Protein AF-A0AAW1B8D8-F1 (afdb_monomer_lite)

Sequence (103 aa):
MRHGTCNLAAIQELLLKGNKEEQRDYVFYLAVANYRLKEYEKALKYIRGLLKTELSNTQALEMEKLIKKAMQKDGLVGMAIVGGMALGAASLAGLIGLAIAKS

Structure (mmCIF, N/CA/C/O backbone):
data_AF-A0AAW1B8D8-F1
#
_entry.id   AF-A0AAW1B8D8-F1
#
loop_
_atom_site.group_PDB
_atom_site.id
_atom_site.type_symbol
_atom_site.label_atom_id
_atom_site.label_alt_id
_atom_site.label_comp_id
_atom_site.label_asym_id
_atom_site.label_entity_id
_atom_site.label_seq_id
_atom_site.pdbx_PDB_ins_code
_atom_site.Cartn_x
_atom_site.Cartn_y
_atom_site.Cartn_z
_atom_site.occupancy
_atom_site.B_iso_or_equiv
_atom_site.auth_seq_id
_atom_site.auth_comp_id
_atom_site.auth_asym_id
_atom_site.auth_atom_id
_atom_site.pdbx_PDB_model_num
ATOM 1 N N . MET A 1 1 ? -10.704 -20.589 -6.739 1.00 44.97 1 MET A N 1
ATOM 2 C CA . MET A 1 1 ? -9.988 -19.310 -6.506 1.00 44.97 1 MET A CA 1
ATOM 3 C C . MET A 1 1 ? -8.591 -19.316 -7.158 1.00 44.97 1 MET A C 1
ATOM 5 O O . MET A 1 1 ? -7.601 -19.266 -6.448 1.00 44.97 1 MET A O 1
ATOM 9 N N . ARG A 1 2 ? -8.471 -19.411 -8.496 1.00 51.88 2 ARG A N 1
ATOM 10 C CA . ARG A 1 2 ? -7.159 -19.489 -9.197 1.00 51.88 2 ARG A CA 1
ATOM 11 C C . ARG A 1 2 ? -6.912 -18.410 -10.266 1.00 51.88 2 ARG A C 1
ATOM 13 O O . ARG A 1 2 ? -5.805 -18.304 -10.768 1.00 51.88 2 ARG A O 1
ATOM 20 N N . HIS A 1 3 ? -7.901 -17.575 -10.592 1.00 56.16 3 HIS A N 1
ATOM 21 C CA . HIS A 1 3 ? -7.758 -16.593 -11.677 1.00 56.16 3 HIS A CA 1
ATOM 22 C C . HIS A 1 3 ? -6.989 -15.317 -11.286 1.00 56.16 3 HIS A C 1
ATOM 24 O O . HIS A 1 3 ? -6.415 -14.666 -12.151 1.00 56.16 3 HIS A O 1
ATOM 30 N N . GLY A 1 4 ? -6.936 -14.962 -9.997 1.00 58.16 4 GLY A N 1
ATOM 31 C CA . GLY A 1 4 ? -6.307 -13.716 -9.543 1.00 58.16 4 GLY A CA 1
AT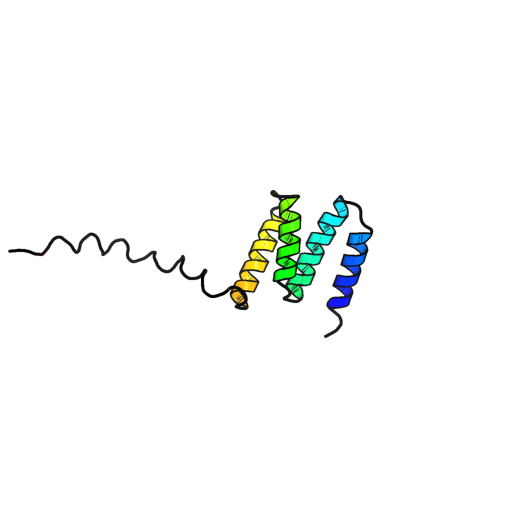OM 32 C C . GLY A 1 4 ? -4.773 -13.724 -9.545 1.00 58.16 4 GLY A C 1
ATOM 33 O O . GLY A 1 4 ? -4.150 -12.698 -9.802 1.00 58.16 4 GLY A O 1
ATOM 34 N N . THR A 1 5 ? -4.154 -14.880 -9.301 1.00 61.88 5 THR A N 1
ATOM 35 C CA . THR A 1 5 ? -2.692 -15.020 -9.188 1.00 61.88 5 THR A CA 1
ATOM 36 C C . THR A 1 5 ? -1.986 -15.046 -10.542 1.00 61.88 5 THR A C 1
ATOM 38 O O . THR A 1 5 ? -0.860 -14.571 -10.647 1.00 61.88 5 THR A O 1
ATOM 41 N N . CYS A 1 6 ? -2.658 -15.530 -11.593 1.00 61.59 6 CYS A N 1
ATOM 42 C CA . CYS A 1 6 ? -2.098 -15.581 -12.947 1.00 61.59 6 CYS A CA 1
ATOM 43 C C . CYS A 1 6 ? -1.780 -14.177 -13.491 1.00 61.59 6 CYS A C 1
ATOM 45 O O . CYS A 1 6 ? -0.757 -13.967 -14.135 1.00 61.59 6 CYS A O 1
ATOM 47 N N . ASN A 1 7 ? -2.630 -13.195 -13.171 1.00 68.88 7 ASN A N 1
ATOM 48 C CA . ASN A 1 7 ? -2.458 -11.822 -13.642 1.00 68.88 7 ASN A CA 1
ATOM 49 C C . ASN A 1 7 ? -1.302 -11.102 -12.920 1.00 68.88 7 ASN A C 1
ATOM 51 O O . ASN A 1 7 ? -0.594 -10.302 -13.518 1.00 68.88 7 ASN A O 1
ATOM 55 N N . LEU A 1 8 ? -1.055 -11.433 -11.645 1.00 77.38 8 LEU A N 1
ATOM 56 C CA . LEU A 1 8 ? 0.118 -10.936 -10.919 1.00 77.38 8 LEU A CA 1
ATOM 57 C C . LEU A 1 8 ? 1.426 -11.481 -11.493 1.00 77.38 8 LEU A C 1
ATOM 59 O O . LEU A 1 8 ? 2.375 -10.718 -11.651 1.00 77.38 8 LEU A O 1
ATOM 63 N N . ALA A 1 9 ? 1.470 -12.780 -11.805 1.00 77.25 9 ALA A N 1
ATOM 64 C CA . ALA A 1 9 ? 2.660 -13.420 -12.357 1.00 77.25 9 ALA A CA 1
ATOM 65 C C . ALA A 1 9 ? 3.067 -12.787 -13.696 1.00 77.25 9 ALA A C 1
ATOM 67 O O . ALA A 1 9 ? 4.230 -12.439 -13.873 1.00 77.25 9 ALA A O 1
ATOM 68 N N . ALA A 1 10 ? 2.095 -12.531 -14.578 1.00 78.00 10 ALA A N 1
ATOM 69 C CA . ALA A 1 10 ? 2.339 -11.865 -15.855 1.00 78.00 10 ALA A CA 1
ATOM 70 C C . ALA A 1 10 ? 2.936 -10.455 -15.681 1.00 78.00 10 ALA A C 1
ATOM 72 O O . ALA A 1 10 ? 3.928 -10.116 -16.323 1.00 78.00 10 ALA A O 1
ATOM 73 N N . ILE A 1 11 ? 2.388 -9.638 -14.772 1.00 79.38 11 ILE A N 1
ATOM 74 C CA . ILE A 1 11 ? 2.917 -8.285 -14.523 1.00 79.38 11 ILE A CA 1
ATOM 75 C C . ILE A 1 11 ? 4.317 -8.353 -13.889 1.00 79.38 11 ILE A C 1
ATOM 77 O O . ILE A 1 11 ? 5.174 -7.523 -14.184 1.00 79.38 11 ILE A O 1
ATOM 81 N N . GLN A 1 12 ? 4.585 -9.352 -13.045 1.00 80.25 12 GLN A N 1
ATOM 82 C CA . GLN A 1 12 ? 5.905 -9.555 -12.443 1.00 80.25 12 GLN A CA 1
ATOM 83 C C . GLN A 1 12 ? 6.965 -9.923 -13.492 1.00 80.25 12 GLN A C 1
ATOM 85 O O . GLN A 1 12 ? 8.089 -9.433 -13.419 1.00 80.25 12 GLN A O 1
ATOM 90 N N . GLU A 1 13 ? 6.613 -10.738 -14.488 1.00 79.06 13 GLU A N 1
ATOM 91 C CA . GLU A 1 13 ? 7.506 -11.040 -15.611 1.00 79.06 13 GLU A CA 1
ATOM 92 C C . GLU A 1 13 ? 7.790 -9.805 -16.472 1.00 79.06 13 GLU A C 1
ATOM 94 O O . GLU A 1 13 ? 8.931 -9.601 -16.891 1.00 79.06 13 GLU A O 1
ATOM 99 N N . LEU A 1 14 ? 6.782 -8.959 -16.707 1.00 78.25 14 LEU A N 1
ATOM 100 C CA . LEU A 1 14 ? 6.951 -7.699 -17.438 1.00 78.25 14 LEU A CA 1
ATOM 101 C C . LEU A 1 14 ? 7.823 -6.702 -16.669 1.00 78.25 14 LEU A C 1
ATOM 103 O O . LEU A 1 14 ? 8.668 -6.049 -17.271 1.00 78.25 14 LEU A O 1
ATOM 107 N N . LEU A 1 15 ? 7.702 -6.645 -15.339 1.00 79.25 15 LEU A N 1
ATOM 108 C CA . LEU A 1 15 ? 8.567 -5.829 -14.482 1.00 79.25 15 LEU A CA 1
ATOM 109 C C . LEU A 1 15 ? 10.053 -6.191 -14.655 1.00 79.25 15 LEU A C 1
ATOM 111 O O . LEU A 1 15 ? 10.902 -5.308 -14.695 1.00 79.25 15 LEU A O 1
ATOM 115 N N . LEU A 1 16 ? 10.371 -7.483 -14.764 1.00 76.56 16 LEU A N 1
ATOM 116 C CA . LEU A 1 16 ? 11.750 -7.961 -14.913 1.00 76.56 16 LEU A CA 1
ATOM 117 C C . LEU A 1 16 ? 12.332 -7.694 -16.309 1.00 76.56 16 LEU A C 1
ATOM 119 O O . LEU A 1 16 ? 13.552 -7.655 -16.457 1.00 76.56 16 LEU A O 1
ATOM 123 N N . LYS A 1 17 ? 11.474 -7.531 -17.322 1.00 78.38 17 LYS A N 1
ATOM 124 C CA . LYS A 1 17 ? 11.863 -7.341 -18.728 1.00 78.38 17 LYS A CA 1
ATOM 125 C C . LYS A 1 17 ? 11.770 -5.887 -19.206 1.00 78.38 17 LYS A C 1
ATOM 127 O O . LYS A 1 17 ? 12.412 -5.552 -20.194 1.00 78.38 17 LYS A O 1
ATOM 132 N N . GLY A 1 18 ? 10.964 -5.057 -18.547 1.00 71.88 18 GLY A N 1
ATOM 133 C CA . GLY A 1 18 ? 10.694 -3.677 -18.946 1.00 71.88 18 GLY A CA 1
ATOM 134 C C . GLY A 1 18 ? 11.823 -2.707 -18.605 1.00 71.88 18 GLY A C 1
ATOM 135 O O . GLY A 1 18 ? 12.621 -2.942 -17.692 1.00 71.88 18 GLY A O 1
ATOM 136 N N . ASN A 1 19 ? 11.858 -1.582 -19.314 1.00 77.06 19 ASN A N 1
ATOM 137 C CA . ASN A 1 19 ? 12.791 -0.486 -19.054 1.00 77.06 19 ASN A CA 1
ATOM 138 C C . ASN A 1 19 ? 12.451 0.252 -17.749 1.00 77.06 19 ASN A C 1
ATOM 140 O O . ASN A 1 19 ? 11.345 0.142 -17.230 1.00 77.06 19 ASN A O 1
ATOM 144 N N . LYS A 1 20 ? 13.385 1.058 -17.219 1.00 70.94 20 LYS A N 1
ATOM 145 C CA . LYS A 1 20 ? 13.200 1.780 -15.939 1.00 70.94 20 LYS A CA 1
ATOM 146 C C . LYS A 1 20 ? 11.913 2.607 -15.867 1.00 70.94 20 LYS A C 1
ATOM 148 O O . LYS A 1 20 ? 11.380 2.759 -14.777 1.00 70.94 20 LYS A O 1
ATOM 153 N N . GLU A 1 21 ? 11.444 3.149 -16.988 1.00 72.06 21 GLU A N 1
ATOM 154 C CA . GLU A 1 21 ? 10.201 3.926 -17.041 1.00 72.06 21 GLU A CA 1
ATOM 155 C C . GLU A 1 21 ? 8.962 3.031 -16.989 1.00 72.06 21 GLU A C 1
ATOM 157 O O . GLU A 1 21 ? 8.099 3.230 -16.143 1.00 72.06 21 GLU A O 1
ATOM 162 N N . GLU A 1 22 ? 8.931 1.978 -17.803 1.00 74.31 22 GLU A N 1
ATOM 163 C CA . GLU A 1 22 ? 7.839 0.997 -17.838 1.00 74.31 22 GLU A CA 1
ATOM 164 C C . GLU A 1 22 ? 7.731 0.227 -16.515 1.00 74.31 22 GLU A C 1
ATOM 166 O O . GLU A 1 22 ? 6.640 -0.098 -16.051 1.00 74.31 22 GLU A O 1
ATOM 171 N N . GLN A 1 23 ? 8.866 -0.016 -15.853 1.00 78.81 23 GLN A N 1
ATOM 172 C CA . GLN A 1 23 ? 8.907 -0.587 -14.510 1.00 78.81 23 GLN A CA 1
ATOM 173 C C . GLN A 1 23 ? 8.099 0.251 -13.515 1.00 78.81 23 GLN A C 1
ATOM 175 O O . GLN A 1 23 ? 7.449 -0.334 -12.650 1.00 78.81 23 GLN A O 1
ATOM 180 N N . ARG A 1 24 ? 8.077 1.588 -13.636 1.00 79.94 24 ARG A N 1
ATOM 181 C CA . ARG A 1 24 ? 7.272 2.455 -12.754 1.00 79.94 24 ARG A CA 1
ATOM 182 C C . ARG A 1 24 ? 5.781 2.170 -12.926 1.00 79.94 24 ARG A C 1
ATOM 184 O O . ARG A 1 24 ? 5.081 1.960 -11.932 1.00 79.94 24 ARG A O 1
ATOM 191 N N . ASP A 1 25 ? 5.328 2.062 -14.170 1.00 82.75 25 ASP A N 1
ATOM 192 C CA . ASP A 1 25 ? 3.930 1.768 -14.495 1.00 82.75 25 ASP A CA 1
ATOM 193 C C . ASP A 1 25 ? 3.539 0.356 -14.037 1.00 82.75 25 ASP A C 1
ATOM 195 O O . ASP A 1 25 ? 2.492 0.157 -13.412 1.00 82.75 25 ASP A O 1
ATOM 199 N N . TYR A 1 26 ? 4.411 -0.634 -14.241 1.00 86.44 26 TYR A N 1
ATOM 200 C CA . TYR A 1 26 ? 4.181 -2.003 -13.771 1.00 86.44 26 TYR A CA 1
ATOM 201 C C . TYR A 1 26 ? 4.121 -2.106 -12.240 1.00 86.44 26 TYR A C 1
ATOM 203 O O . TYR A 1 26 ? 3.305 -2.870 -11.718 1.00 86.44 26 TYR A O 1
ATOM 211 N N . VAL A 1 27 ? 4.913 -1.321 -11.497 1.00 86.81 27 VAL A N 1
ATOM 212 C CA . VAL A 1 27 ? 4.810 -1.239 -10.025 1.00 86.81 27 VAL A CA 1
ATOM 213 C C . VAL A 1 27 ? 3.439 -0.710 -9.604 1.00 86.81 27 VAL A C 1
ATOM 215 O O . VAL A 1 27 ? 2.840 -1.246 -8.665 1.00 86.81 27 VAL A O 1
ATOM 218 N N . PHE A 1 28 ? 2.912 0.298 -10.303 1.00 88.56 28 PHE A N 1
ATOM 219 C CA . PHE A 1 28 ? 1.569 0.810 -10.037 1.00 88.56 28 PHE A CA 1
ATOM 220 C C . PHE A 1 28 ? 0.500 -0.270 -10.274 1.00 88.56 28 PHE A C 1
ATOM 222 O O . PHE A 1 28 ? -0.334 -0.522 -9.399 1.00 88.56 28 PHE A O 1
ATOM 229 N N . TYR A 1 29 ? 0.561 -0.992 -11.397 1.00 88.88 29 TYR A N 1
ATOM 230 C CA . TYR A 1 29 ? -0.382 -2.081 -11.685 1.00 88.88 29 TYR A CA 1
ATOM 231 C C . TYR A 1 29 ? -0.269 -3.255 -10.706 1.00 88.88 29 TYR A C 1
ATOM 233 O O . TYR A 1 29 ? -1.294 -3.812 -10.303 1.00 88.88 29 TYR A O 1
ATOM 241 N N . LEU A 1 30 ? 0.941 -3.599 -10.253 1.00 89.25 30 LEU A N 1
ATOM 242 C CA . LEU A 1 30 ? 1.145 -4.595 -9.195 1.00 89.25 30 LEU A CA 1
ATOM 243 C C . LEU A 1 30 ? 0.451 -4.178 -7.901 1.00 89.25 30 LEU A C 1
ATOM 245 O O . LEU A 1 30 ? -0.190 -5.014 -7.260 1.00 89.25 30 LEU A O 1
ATOM 249 N N . ALA A 1 31 ? 0.527 -2.905 -7.518 1.00 89.56 31 ALA A N 1
ATOM 250 C CA . ALA A 1 31 ? -0.176 -2.422 -6.339 1.00 89.56 31 ALA A CA 1
ATOM 251 C C . ALA A 1 31 ? -1.698 -2.540 -6.476 1.00 89.56 31 ALA A C 1
ATOM 253 O O . ALA A 1 31 ? -2.359 -3.021 -5.554 1.00 89.56 31 ALA A O 1
ATOM 254 N N . VAL A 1 32 ? -2.255 -2.159 -7.629 1.00 90.50 32 VAL A N 1
ATOM 255 C CA . VAL A 1 32 ? -3.695 -2.282 -7.915 1.00 90.50 32 VAL A CA 1
ATOM 256 C C . VAL A 1 32 ? -4.142 -3.743 -7.884 1.00 90.50 32 VAL A C 1
ATOM 258 O O . VAL A 1 32 ? -5.159 -4.069 -7.268 1.00 90.50 32 VAL A O 1
ATOM 261 N N . ALA A 1 33 ? -3.377 -4.644 -8.497 1.00 90.06 33 ALA A N 1
ATOM 262 C CA . ALA A 1 33 ? -3.686 -6.067 -8.507 1.00 90.06 33 ALA A CA 1
ATOM 263 C C . ALA A 1 33 ? -3.648 -6.673 -7.091 1.00 90.06 33 ALA A C 1
ATOM 265 O O . ALA A 1 33 ? -4.588 -7.366 -6.703 1.00 90.06 33 ALA A O 1
ATOM 266 N N . ASN A 1 34 ? -2.629 -6.351 -6.285 1.00 89.25 34 ASN A N 1
ATOM 267 C CA . ASN A 1 34 ? -2.543 -6.800 -4.889 1.00 89.25 34 ASN A CA 1
ATOM 268 C C . ASN A 1 34 ? -3.668 -6.210 -4.020 1.00 89.25 34 ASN A C 1
ATOM 270 O O . ASN A 1 34 ? -4.254 -6.928 -3.213 1.00 89.25 34 ASN A O 1
ATOM 274 N N . TYR A 1 35 ? -4.041 -4.944 -4.231 1.00 90.06 35 TYR A N 1
ATOM 275 C CA . TYR A 1 35 ? -5.178 -4.318 -3.549 1.00 90.06 35 TYR A CA 1
ATOM 276 C C . TYR A 1 35 ? -6.489 -5.071 -3.813 1.00 90.06 35 TYR A C 1
ATOM 278 O O . TYR A 1 35 ? -7.226 -5.380 -2.879 1.00 90.06 35 TYR A O 1
ATOM 286 N N . ARG A 1 36 ? -6.758 -5.448 -5.072 1.00 88.38 36 ARG A N 1
ATOM 287 C CA . ARG A 1 36 ? -7.956 -6.227 -5.442 1.00 88.38 36 ARG A CA 1
ATOM 288 C C . ARG A 1 36 ? -7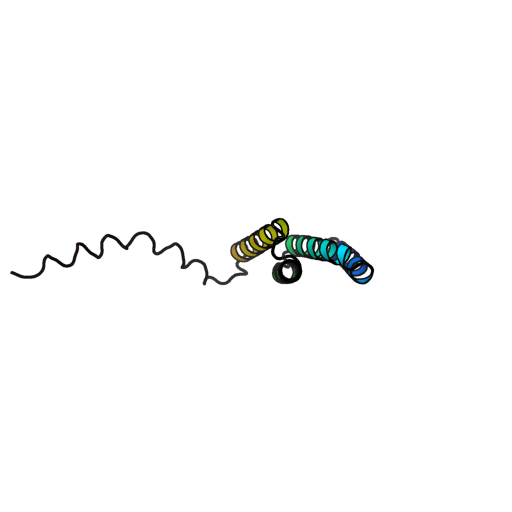.973 -7.635 -4.846 1.00 88.38 36 ARG A C 1
ATOM 290 O O . ARG A 1 36 ? -9.049 -8.189 -4.641 1.00 88.38 36 ARG A O 1
ATOM 297 N N . LEU A 1 37 ? -6.801 -8.201 -4.570 1.00 89.38 37 LEU A N 1
ATOM 298 C CA . LEU A 1 37 ? -6.647 -9.494 -3.899 1.00 89.38 37 LEU A CA 1
ATOM 299 C C . LEU A 1 37 ? -6.695 -9.389 -2.369 1.00 89.38 37 LEU A C 1
ATOM 301 O O . LEU A 1 37 ? -6.563 -10.410 -1.704 1.00 89.38 37 LEU A O 1
ATOM 305 N N . LYS A 1 38 ? -6.916 -8.185 -1.820 1.00 87.75 38 LYS A N 1
ATOM 306 C CA . LYS A 1 38 ? -6.873 -7.875 -0.381 1.00 87.75 38 LYS A CA 1
ATOM 307 C C . LYS A 1 38 ? -5.496 -8.076 0.265 1.00 87.75 38 LYS A C 1
ATOM 309 O O . LYS A 1 38 ? -5.365 -8.070 1.484 1.00 87.75 38 LYS A O 1
ATOM 314 N N . GLU A 1 39 ? -4.445 -8.169 -0.545 1.00 89.19 39 GLU A N 1
ATOM 315 C CA . GLU A 1 39 ? -3.045 -8.230 -0.115 1.00 89.19 39 GLU A CA 1
ATOM 316 C C . GLU A 1 39 ? -2.520 -6.806 0.137 1.00 89.19 39 GLU A C 1
ATOM 318 O O . GLU A 1 39 ? -1.613 -6.305 -0.538 1.00 89.19 39 GLU A O 1
ATOM 323 N N . TYR A 1 40 ? -3.146 -6.103 1.081 1.00 89.50 40 TYR A N 1
ATOM 324 C CA . TYR A 1 40 ? -2.948 -4.665 1.255 1.00 89.50 40 TYR A CA 1
ATOM 325 C C . TYR A 1 40 ? -1.522 -4.280 1.666 1.00 89.50 40 TYR A C 1
ATOM 327 O O . TYR A 1 40 ? -1.022 -3.248 1.225 1.00 89.50 40 TYR A O 1
ATOM 335 N N . GLU A 1 41 ? -0.832 -5.113 2.450 1.00 88.38 41 GLU A N 1
ATOM 336 C CA . GLU A 1 41 ? 0.564 -4.868 2.836 1.00 88.38 41 GLU A CA 1
ATOM 337 C C . GLU A 1 41 ? 1.501 -4.858 1.623 1.00 88.38 41 GLU A C 1
ATOM 339 O O . GLU A 1 41 ? 2.341 -3.964 1.478 1.00 88.38 41 GLU A O 1
ATOM 344 N N . LYS A 1 42 ? 1.324 -5.822 0.708 1.00 90.06 42 LYS A N 1
ATOM 345 C CA . LYS A 1 42 ? 2.089 -5.885 -0.544 1.00 90.06 42 LYS A CA 1
ATOM 346 C C . LYS A 1 42 ? 1.757 -4.694 -1.433 1.00 90.06 42 LYS A C 1
ATOM 348 O O . LYS A 1 42 ? 2.672 -4.043 -1.933 1.00 90.06 42 LYS A O 1
ATOM 353 N N . ALA A 1 43 ? 0.473 -4.358 -1.574 1.00 90.19 43 ALA A N 1
ATOM 354 C CA . ALA A 1 43 ? 0.041 -3.186 -2.335 1.00 90.19 43 ALA A CA 1
ATOM 355 C C . ALA A 1 43 ? 0.677 -1.888 -1.802 1.00 90.19 43 ALA A C 1
ATOM 357 O O . ALA A 1 43 ? 1.204 -1.086 -2.576 1.00 90.19 43 ALA A O 1
ATOM 358 N N . LEU A 1 44 ? 0.703 -1.715 -0.476 1.00 90.94 44 LEU A N 1
ATOM 359 C CA . LEU A 1 44 ? 1.303 -0.556 0.182 1.00 90.94 44 LEU A CA 1
ATOM 360 C C . LEU A 1 44 ? 2.819 -0.492 -0.040 1.00 90.94 44 LEU A C 1
ATOM 362 O O . LEU A 1 44 ? 3.361 0.591 -0.266 1.00 90.94 44 LEU A O 1
ATOM 366 N N . LYS A 1 45 ? 3.509 -1.638 -0.005 1.00 91.12 45 LYS A N 1
ATOM 367 C CA . LYS A 1 45 ? 4.950 -1.723 -0.280 1.00 91.12 45 LYS A CA 1
ATOM 368 C C . LYS A 1 45 ? 5.283 -1.251 -1.697 1.00 91.12 45 LYS A C 1
ATOM 370 O O . LYS A 1 45 ? 6.218 -0.468 -1.855 1.00 91.12 45 LYS A O 1
ATOM 375 N N . TYR A 1 46 ? 4.512 -1.679 -2.697 1.00 90.25 46 TYR A N 1
ATOM 376 C CA . TYR A 1 46 ? 4.709 -1.264 -4.090 1.00 90.25 46 TYR A CA 1
ATOM 377 C C . TYR A 1 46 ? 4.468 0.240 -4.282 1.00 90.25 46 TYR A C 1
ATOM 379 O O . TYR A 1 46 ? 5.349 0.929 -4.795 1.00 90.25 46 TYR A O 1
ATOM 387 N N . ILE A 1 47 ? 3.350 0.783 -3.783 1.00 90.69 47 ILE A N 1
ATOM 388 C CA . ILE A 1 47 ? 3.055 2.226 -3.892 1.00 90.69 47 ILE A CA 1
ATOM 389 C C . ILE A 1 47 ? 4.078 3.088 -3.158 1.00 90.69 47 ILE A C 1
ATOM 391 O O . ILE A 1 47 ? 4.510 4.106 -3.688 1.00 90.69 47 ILE A O 1
ATOM 395 N N . ARG A 1 48 ? 4.525 2.690 -1.963 1.00 89.12 48 ARG A N 1
ATOM 396 C CA . ARG A 1 48 ? 5.578 3.432 -1.251 1.00 89.12 48 ARG A CA 1
ATOM 397 C C . ARG A 1 48 ? 6.915 3.392 -1.979 1.00 89.12 48 ARG A C 1
ATOM 399 O O . ARG A 1 48 ? 7.660 4.362 -1.903 1.00 89.12 48 ARG A O 1
ATOM 406 N N . GLY A 1 49 ? 7.229 2.290 -2.659 1.00 87.56 49 GLY A N 1
ATOM 407 C CA . GLY A 1 49 ? 8.390 2.211 -3.543 1.00 87.56 49 GLY A CA 1
ATOM 408 C C . GLY A 1 49 ? 8.299 3.232 -4.677 1.00 87.56 49 GLY A C 1
ATOM 409 O O . GLY A 1 49 ? 9.242 3.988 -4.883 1.00 87.56 49 GLY A O 1
ATOM 410 N N . LEU A 1 50 ? 7.135 3.314 -5.326 1.00 86.06 50 LEU A N 1
ATOM 411 C CA . LEU A 1 50 ? 6.871 4.262 -6.409 1.00 86.06 50 LEU A CA 1
ATOM 412 C C . LEU A 1 50 ? 6.913 5.726 -5.938 1.00 86.06 50 LEU A C 1
ATOM 414 O O . LEU A 1 50 ? 7.521 6.573 -6.585 1.00 86.06 50 LEU A O 1
ATOM 418 N N . LEU A 1 51 ? 6.337 6.029 -4.774 1.00 86.12 51 LEU A N 1
ATOM 419 C CA . LEU A 1 51 ? 6.349 7.380 -4.202 1.00 86.12 51 LEU A CA 1
ATOM 420 C C . LEU A 1 51 ? 7.750 7.851 -3.795 1.00 86.12 51 LEU A C 1
ATOM 422 O O . LEU A 1 51 ? 7.983 9.051 -3.740 1.00 86.12 51 LEU A O 1
ATOM 426 N N . LYS A 1 52 ? 8.698 6.943 -3.526 1.00 84.06 52 LYS A N 1
ATOM 427 C CA . LYS A 1 52 ? 10.101 7.324 -3.281 1.00 84.06 52 LYS A CA 1
ATOM 428 C C . LYS A 1 52 ? 10.797 7.819 -4.544 1.00 84.06 52 LYS A C 1
ATOM 430 O O . LYS A 1 52 ? 11.695 8.647 -4.441 1.00 84.06 52 LYS A O 1
ATOM 435 N N . THR A 1 53 ? 10.414 7.299 -5.708 1.00 80.06 53 THR A N 1
ATOM 436 C CA . THR A 1 53 ? 10.949 7.741 -7.001 1.00 80.06 53 THR A CA 1
ATOM 437 C C . THR A 1 53 ? 10.182 8.938 -7.553 1.00 80.06 53 THR A C 1
ATOM 439 O O . THR A 1 53 ? 10.790 9.833 -8.126 1.00 80.06 53 THR A O 1
ATOM 442 N N . GLU A 1 54 ? 8.865 8.989 -7.338 1.00 80.69 54 GLU A N 1
ATOM 443 C CA . GLU A 1 54 ? 7.974 10.034 -7.847 1.00 80.69 54 GLU A CA 1
ATOM 444 C C . GLU A 1 54 ? 7.088 10.601 -6.729 1.00 80.69 54 GLU A C 1
ATOM 446 O O . GLU A 1 54 ? 5.897 10.306 -6.617 1.00 80.69 54 GLU A O 1
ATOM 451 N N . LEU A 1 55 ? 7.676 11.460 -5.894 1.00 69.12 55 LEU A N 1
ATOM 452 C CA . LEU A 1 55 ? 7.003 12.066 -4.735 1.00 69.12 55 LEU A CA 1
ATOM 453 C C . LEU A 1 55 ? 5.787 12.935 -5.113 1.00 69.12 55 LEU A C 1
ATOM 455 O O . LEU A 1 55 ? 4.893 13.127 -4.292 1.00 69.12 55 LEU A O 1
ATOM 459 N N . SER A 1 56 ? 5.744 13.450 -6.347 1.00 75.69 56 SER A N 1
ATOM 460 C CA . SER A 1 56 ? 4.685 14.343 -6.842 1.00 75.69 56 SER A CA 1
ATOM 461 C C . SER A 1 56 ? 3.550 13.617 -7.576 1.00 75.69 56 SER A C 1
ATOM 463 O O . SER A 1 56 ? 2.675 14.268 -8.150 1.00 75.69 56 SER A O 1
ATOM 465 N N . ASN A 1 57 ? 3.548 12.283 -7.588 1.00 78.06 57 ASN A N 1
ATOM 466 C CA . ASN A 1 57 ? 2.536 11.510 -8.297 1.00 78.06 57 ASN A CA 1
ATOM 467 C C . ASN A 1 57 ? 1.235 11.447 -7.474 1.00 78.06 57 ASN A C 1
ATOM 469 O O . ASN A 1 57 ? 1.084 10.637 -6.553 1.00 78.06 57 ASN A O 1
ATOM 473 N N . THR A 1 58 ? 0.282 12.326 -7.798 1.00 83.50 58 THR A N 1
ATOM 474 C CA . THR A 1 58 ? -1.010 12.430 -7.099 1.00 83.50 58 THR A CA 1
ATOM 475 C C . THR A 1 58 ? -1.798 11.118 -7.143 1.00 83.50 58 THR A C 1
ATOM 477 O O . THR A 1 58 ? -2.386 10.733 -6.134 1.00 83.50 58 THR A O 1
ATOM 480 N N . GLN A 1 59 ? -1.735 10.378 -8.253 1.00 83.88 59 GLN A N 1
ATOM 481 C CA . GLN A 1 59 ? -2.419 9.092 -8.414 1.00 83.88 59 GLN A CA 1
ATOM 482 C C . GLN A 1 59 ? -1.866 8.028 -7.453 1.00 83.88 59 GLN A C 1
ATOM 484 O O . GLN A 1 59 ? -2.626 7.288 -6.823 1.00 83.88 59 GLN A O 1
ATOM 489 N N . ALA A 1 60 ? -0.544 7.972 -7.278 1.00 86.44 60 ALA A N 1
ATOM 490 C CA . ALA A 1 60 ? 0.085 7.068 -6.315 1.00 86.44 60 ALA A CA 1
ATOM 491 C C . ALA A 1 60 ? -0.250 7.449 -4.859 1.00 86.44 60 ALA A C 1
ATOM 493 O O . ALA A 1 60 ? -0.486 6.568 -4.029 1.00 86.44 60 ALA A O 1
ATOM 494 N N . LEU A 1 61 ? -0.339 8.748 -4.548 1.00 89.44 61 LEU A N 1
ATOM 495 C CA . LEU A 1 61 ? -0.755 9.237 -3.226 1.00 89.44 61 LEU A CA 1
ATOM 496 C C . LEU A 1 61 ? -2.213 8.881 -2.907 1.00 89.44 61 LEU A C 1
ATOM 498 O O . LEU A 1 61 ? -2.520 8.461 -1.788 1.00 89.44 61 LEU A O 1
ATOM 502 N N . GLU A 1 62 ? -3.120 9.029 -3.872 1.00 90.50 62 GLU A N 1
ATOM 503 C CA . GLU A 1 62 ? -4.517 8.614 -3.716 1.00 90.50 62 GLU A CA 1
ATOM 504 C C . GLU A 1 62 ? -4.632 7.104 -3.516 1.00 90.50 62 GLU A C 1
ATOM 506 O O . GLU A 1 62 ? -5.322 6.658 -2.596 1.00 90.50 62 GLU A O 1
ATOM 511 N N . MET A 1 63 ? -3.887 6.316 -4.294 1.00 89.62 63 MET A N 1
ATOM 512 C CA . MET A 1 63 ? -3.835 4.865 -4.135 1.00 89.62 63 MET A CA 1
ATOM 513 C C . MET A 1 63 ? -3.337 4.463 -2.737 1.00 89.62 63 MET A C 1
ATOM 515 O O . MET A 1 63 ? -3.924 3.583 -2.105 1.00 89.62 63 MET A O 1
ATOM 519 N N . GLU A 1 64 ? -2.312 5.135 -2.197 1.00 91.25 64 GLU A N 1
ATOM 520 C CA . GLU A 1 64 ? -1.826 4.883 -0.831 1.00 91.25 64 GLU A CA 1
ATOM 521 C C . GLU A 1 64 ? -2.927 5.123 0.218 1.00 91.25 64 GLU A C 1
ATOM 523 O O . GLU A 1 64 ? -3.110 4.315 1.136 1.00 91.25 64 GLU A O 1
ATOM 528 N N . LYS A 1 65 ? -3.694 6.213 0.075 1.00 91.00 65 LYS A N 1
ATOM 529 C CA . LYS A 1 65 ? -4.827 6.534 0.960 1.00 91.00 65 LYS A CA 1
ATOM 530 C C . LYS A 1 65 ? -5.936 5.489 0.853 1.00 91.00 65 LYS A C 1
ATOM 532 O O . LYS A 1 65 ? -6.466 5.070 1.883 1.00 91.00 65 LYS A O 1
ATOM 537 N N . LEU A 1 66 ? -6.270 5.045 -0.360 1.00 91.38 66 LEU A N 1
ATOM 538 C CA . LEU A 1 66 ? -7.280 4.009 -0.594 1.00 91.38 66 LEU A CA 1
ATOM 539 C C . LEU A 1 66 ? -6.884 2.675 0.046 1.00 91.38 66 LEU A C 1
ATOM 541 O O . LEU A 1 66 ? -7.712 2.058 0.719 1.00 91.38 66 LEU A O 1
ATOM 545 N N . ILE A 1 67 ? -5.621 2.263 -0.097 1.00 90.31 67 ILE A N 1
ATOM 546 C CA . ILE A 1 67 ? -5.089 1.049 0.537 1.00 90.31 67 ILE A CA 1
ATOM 547 C C . ILE A 1 67 ? -5.187 1.168 2.061 1.00 90.31 67 ILE A C 1
ATOM 549 O O . ILE A 1 67 ? -5.764 0.292 2.700 1.00 90.31 67 ILE A O 1
ATOM 553 N N . LYS A 1 68 ? -4.710 2.271 2.654 1.00 89.75 68 LYS A N 1
ATOM 554 C CA . LYS A 1 68 ? -4.787 2.498 4.110 1.00 89.75 68 LYS A CA 1
ATOM 555 C C . LYS A 1 68 ? -6.227 2.479 4.626 1.00 89.75 68 LYS A C 1
ATOM 557 O O . LYS A 1 68 ? -6.495 1.866 5.656 1.00 89.75 68 LYS A O 1
ATOM 562 N N . LYS A 1 69 ? -7.160 3.106 3.904 1.00 89.44 69 LYS A N 1
ATOM 563 C CA . LYS A 1 69 ? -8.586 3.119 4.259 1.00 89.44 69 LYS A CA 1
ATOM 564 C C . LYS A 1 69 ? -9.197 1.718 4.198 1.00 89.44 69 LYS A C 1
ATOM 566 O O . LYS A 1 69 ? -9.977 1.363 5.076 1.00 89.44 69 LYS A O 1
ATOM 571 N N . ALA A 1 70 ? -8.830 0.914 3.200 1.00 88.25 70 ALA A N 1
ATOM 572 C CA . ALA A 1 70 ? -9.266 -0.477 3.108 1.00 88.25 70 ALA A CA 1
ATOM 573 C C . ALA A 1 70 ? -8.679 -1.338 4.236 1.00 88.25 70 ALA A C 1
ATOM 575 O O . ALA A 1 70 ? -9.420 -2.086 4.860 1.00 88.25 70 ALA A O 1
ATOM 576 N N . MET A 1 71 ? -7.397 -1.166 4.576 1.00 87.94 71 MET A N 1
ATOM 577 C CA . MET A 1 71 ? -6.780 -1.856 5.716 1.00 87.94 71 MET A CA 1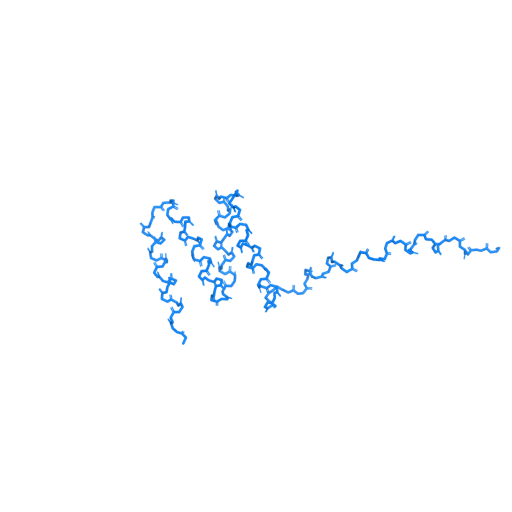
ATOM 578 C C . MET A 1 71 ? -7.457 -1.502 7.044 1.00 87.94 71 MET A C 1
ATOM 580 O O . MET A 1 71 ? -7.665 -2.380 7.874 1.00 87.94 71 MET A O 1
ATOM 584 N N . GLN A 1 72 ? 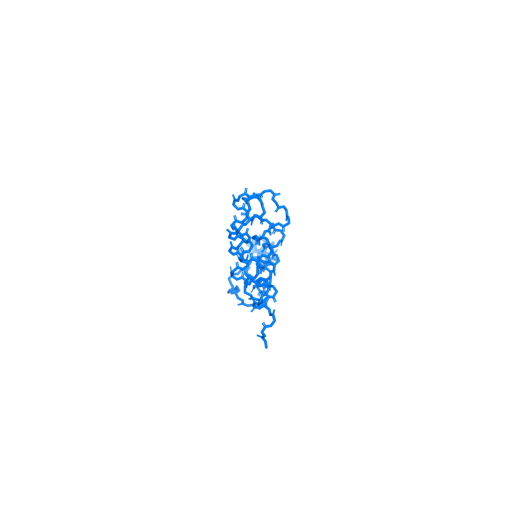-7.809 -0.230 7.258 1.00 83.75 72 GLN A N 1
ATOM 585 C CA . GLN A 1 72 ? -8.559 0.200 8.444 1.00 83.75 72 GLN A CA 1
ATOM 586 C C . GLN A 1 72 ? -9.958 -0.418 8.480 1.00 83.75 72 GLN A C 1
ATOM 588 O O . GLN A 1 72 ? -10.383 -0.912 9.519 1.00 83.75 72 GLN A O 1
ATOM 593 N N . LYS A 1 73 ? -10.662 -0.419 7.342 1.00 84.00 73 LYS A N 1
ATOM 594 C CA . LYS A 1 73 ? -12.012 -0.984 7.223 1.00 84.00 73 LYS A CA 1
ATOM 595 C C . LYS A 1 73 ? -12.035 -2.492 7.471 1.00 84.00 73 LYS A C 1
ATOM 597 O O . LYS A 1 73 ? -12.935 -2.975 8.148 1.00 84.00 73 LYS A O 1
ATOM 602 N N . ASP A 1 74 ? -11.050 -3.210 6.946 1.00 81.75 74 ASP A N 1
ATOM 603 C CA . ASP A 1 74 ? -10.940 -4.662 7.093 1.00 81.75 74 ASP A CA 1
ATOM 604 C C . ASP A 1 74 ? -10.308 -5.061 8.446 1.00 81.75 74 ASP A C 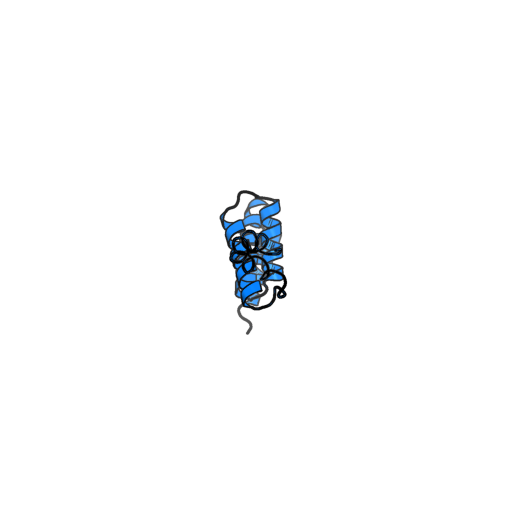1
ATOM 606 O O . ASP A 1 74 ? -10.114 -6.244 8.711 1.00 81.75 74 ASP A O 1
ATOM 610 N N . GLY A 1 75 ? -10.002 -4.090 9.321 1.00 73.56 75 GLY A N 1
ATOM 611 C CA . GLY A 1 75 ? -9.460 -4.328 10.663 1.00 73.56 75 GLY A CA 1
ATOM 612 C C . GLY A 1 75 ? -7.982 -4.730 10.695 1.00 73.56 75 GLY A C 1
ATOM 613 O O . GLY A 1 75 ? -7.477 -5.104 11.749 1.00 73.56 75 GLY A O 1
ATOM 614 N N . LEU A 1 76 ? -7.269 -4.632 9.566 1.00 71.50 76 LEU A N 1
ATOM 615 C CA . LEU A 1 76 ? -5.828 -4.899 9.485 1.00 71.50 76 LEU A CA 1
ATOM 616 C C . LEU A 1 76 ? -4.990 -3.796 10.150 1.00 71.50 76 LEU A C 1
ATOM 618 O O . LEU A 1 76 ? -3.843 -4.033 10.519 1.00 71.50 76 LEU A O 1
ATOM 622 N N . VAL A 1 77 ? -5.535 -2.585 10.304 1.00 65.25 77 VAL A N 1
ATOM 623 C CA . VAL A 1 77 ? -4.899 -1.527 11.102 1.00 65.25 77 VAL A CA 1
ATOM 624 C C . VAL A 1 77 ? -5.482 -1.580 12.505 1.00 65.25 77 VAL A C 1
ATOM 626 O O . VAL A 1 77 ? -6.647 -1.240 12.705 1.00 65.25 77 VAL A O 1
ATOM 629 N N . GLY A 1 78 ? -4.664 -2.002 13.471 1.00 59.31 78 GLY A N 1
ATOM 630 C CA . GLY A 1 78 ? -5.036 -2.037 14.883 1.00 59.31 78 GLY A CA 1
ATOM 631 C C . GLY A 1 78 ? -5.628 -0.706 15.362 1.00 59.31 78 GLY A C 1
ATOM 632 O O . GLY A 1 78 ? -5.285 0.366 14.860 1.00 59.31 78 GLY A O 1
ATOM 633 N N . MET A 1 79 ? -6.516 -0.801 16.350 1.00 55.69 79 MET A N 1
ATOM 634 C CA . MET A 1 79 ? -7.400 0.231 16.916 1.00 55.69 79 MET A CA 1
ATOM 635 C C . MET A 1 79 ? -6.694 1.453 17.557 1.00 55.69 79 MET A C 1
ATOM 637 O O . MET A 1 79 ? -7.243 2.098 18.440 1.00 55.69 79 MET A O 1
ATOM 641 N N . ALA A 1 80 ? -5.478 1.797 17.134 1.00 56.72 80 ALA A N 1
ATOM 642 C CA . ALA A 1 80 ? -4.686 2.905 17.659 1.00 56.72 80 ALA A CA 1
ATOM 643 C C . ALA A 1 80 ? -4.956 4.251 16.952 1.00 56.72 80 ALA A C 1
ATOM 645 O O . ALA A 1 80 ? -4.674 5.301 17.517 1.00 56.72 80 ALA A O 1
ATOM 646 N N . ILE A 1 81 ? -5.520 4.256 15.734 1.00 57.09 81 ILE A N 1
ATOM 647 C CA . ILE A 1 81 ? -5.686 5.492 14.931 1.00 57.09 81 ILE A CA 1
ATOM 648 C C . ILE A 1 81 ? -7.069 6.157 15.123 1.00 57.09 81 ILE A C 1
ATOM 650 O O . ILE A 1 81 ? -7.269 7.305 14.734 1.00 57.09 81 ILE A O 1
ATOM 654 N N . VAL A 1 82 ? -8.019 5.501 15.801 1.00 54.53 82 VAL A N 1
ATOM 655 C CA . VAL A 1 82 ? -9.369 6.059 16.054 1.00 54.53 82 VAL A CA 1
ATOM 656 C C . VAL A 1 82 ? -9.407 6.982 17.292 1.00 54.53 82 VAL A C 1
ATOM 658 O O . VAL A 1 82 ? -10.449 7.520 17.643 1.00 54.53 82 VAL A O 1
ATOM 661 N N . GLY A 1 83 ? -8.270 7.246 17.944 1.00 53.56 83 GLY A N 1
ATOM 662 C CA . GLY A 1 83 ? -8.200 8.182 19.078 1.00 53.56 83 GLY A CA 1
ATOM 663 C C . GLY A 1 83 ? -8.206 9.671 18.697 1.00 53.56 83 GLY A C 1
ATOM 664 O O . GLY A 1 83 ? -8.423 10.519 19.556 1.00 53.56 83 GLY A O 1
ATOM 665 N N . GLY A 1 84 ? -7.974 10.016 17.425 1.00 57.81 84 GLY A N 1
ATOM 666 C CA . GLY A 1 84 ? -7.678 11.398 17.018 1.00 57.81 84 GLY A CA 1
ATOM 667 C C . GLY A 1 84 ? -8.876 12.332 16.816 1.00 57.81 84 GLY A C 1
ATOM 668 O O . GLY A 1 84 ? -8.673 13.534 16.692 1.00 57.81 84 GLY A O 1
ATOM 669 N N . MET A 1 85 ? -10.112 11.818 16.772 1.00 56.84 85 MET A N 1
ATOM 670 C CA . MET A 1 85 ? -11.300 12.636 16.460 1.00 56.84 85 MET A CA 1
ATOM 671 C C . MET A 1 85 ? -12.345 12.684 17.587 1.00 56.84 85 MET A C 1
ATOM 673 O O . MET A 1 85 ? -13.331 13.404 17.471 1.00 56.84 85 MET A O 1
ATOM 677 N N . ALA A 1 86 ? -12.124 11.980 18.704 1.00 52.94 86 ALA A N 1
ATOM 678 C CA . ALA A 1 86 ? -13.053 11.975 19.841 1.00 52.94 86 ALA A CA 1
ATOM 679 C C . ALA A 1 86 ? -12.816 13.113 20.862 1.00 52.94 86 ALA A C 1
ATOM 681 O O . ALA A 1 86 ? -13.660 13.346 21.721 1.00 52.94 86 ALA A O 1
ATOM 682 N N . LEU A 1 87 ? -11.705 13.854 20.773 1.00 58.12 87 LEU A N 1
ATOM 683 C CA . LEU A 1 87 ? -11.319 14.884 21.755 1.00 58.12 87 LEU A CA 1
ATOM 684 C C . LEU A 1 87 ? -11.554 16.324 2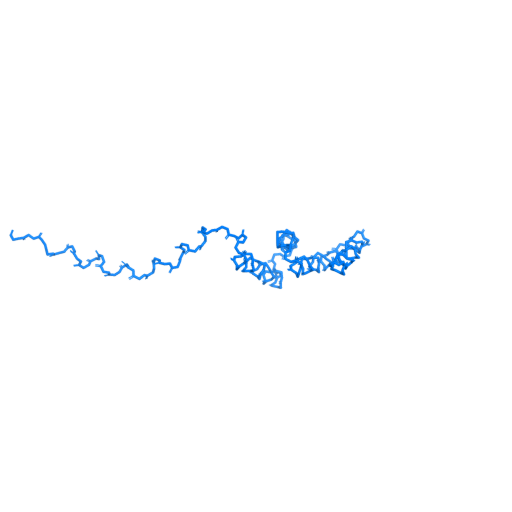1.260 1.00 58.12 87 LEU A C 1
ATOM 686 O O . LEU A 1 87 ? -10.759 17.216 21.530 1.00 58.12 87 LEU A O 1
ATOM 690 N N . GLY A 1 88 ? -12.629 16.563 20.505 1.00 54.81 88 GLY A N 1
ATOM 691 C CA . GLY A 1 88 ? -12.934 17.889 19.944 1.00 54.81 88 GLY A CA 1
ATOM 692 C C . GLY A 1 88 ? -14.055 18.675 20.632 1.00 54.81 88 GLY A C 1
ATOM 693 O O . GLY A 1 88 ? -14.245 19.839 20.301 1.00 54.81 88 GLY A O 1
ATOM 694 N N . ALA A 1 89 ? -14.809 18.074 21.561 1.00 51.88 89 ALA A N 1
ATOM 695 C CA . ALA A 1 89 ? -16.037 18.682 22.101 1.00 51.88 89 ALA A CA 1
ATOM 696 C C . ALA A 1 89 ? -15.989 19.049 23.599 1.00 51.88 89 ALA A C 1
ATOM 698 O O . ALA A 1 89 ? -16.995 19.492 24.145 1.00 51.88 89 ALA A O 1
ATOM 699 N N . ALA A 1 90 ? -14.846 18.891 24.278 1.00 54.12 90 ALA A N 1
ATOM 700 C CA . ALA A 1 90 ? -14.733 19.122 25.727 1.00 54.12 90 ALA A CA 1
ATOM 701 C C . ALA A 1 90 ? -13.774 20.262 26.130 1.00 54.12 90 ALA A C 1
ATOM 703 O O . ALA A 1 90 ? -13.456 20.403 27.307 1.00 54.12 90 ALA A O 1
ATOM 704 N N . SER A 1 91 ? -13.308 21.098 25.197 1.00 53.62 91 SER A N 1
ATOM 705 C CA . SER A 1 91 ? -12.326 22.156 25.497 1.00 53.62 91 SER A CA 1
ATOM 706 C C . SER A 1 91 ? -12.922 23.504 25.925 1.00 53.62 91 SER A C 1
ATOM 708 O O . SER A 1 91 ? -12.159 24.403 26.264 1.00 53.62 91 SER A O 1
ATOM 710 N N . LEU A 1 92 ? -14.253 23.663 25.978 1.00 54.62 92 LEU A N 1
ATOM 711 C CA . LEU A 1 92 ? -14.877 24.936 26.387 1.00 54.62 92 LEU A CA 1
ATOM 712 C C . LEU A 1 92 ? -15.696 24.881 27.688 1.00 54.62 92 LEU A C 1
ATOM 714 O O . LEU A 1 92 ? -15.987 25.930 28.252 1.00 54.62 92 LEU A O 1
ATOM 718 N N . ALA A 1 93 ? -16.002 23.698 28.232 1.00 53.34 93 ALA A N 1
ATOM 719 C CA . ALA A 1 93 ? -16.681 23.588 29.532 1.00 53.34 93 ALA A CA 1
ATOM 720 C C . ALA A 1 93 ? -15.714 23.624 30.737 1.00 53.34 93 ALA A C 1
ATOM 722 O O . ALA A 1 93 ? -16.124 23.944 31.850 1.00 53.34 93 ALA A O 1
ATOM 723 N N . GLY A 1 94 ? -14.423 23.336 30.530 1.00 52.84 94 GLY A N 1
ATOM 724 C CA . GLY A 1 94 ? -13.428 23.242 31.607 1.00 52.84 94 GLY A CA 1
ATOM 725 C C . GLY A 1 94 ? -12.856 24.573 32.112 1.00 52.84 94 GLY A C 1
ATOM 726 O O . GLY A 1 94 ? -12.242 24.588 33.173 1.00 52.84 94 GLY A O 1
ATOM 727 N N . LEU A 1 95 ? -13.053 25.687 31.396 1.00 54.66 95 LEU A N 1
ATOM 728 C CA . LEU A 1 95 ? -12.491 26.991 31.790 1.00 54.66 95 LEU A CA 1
ATOM 729 C C . LEU A 1 95 ? -13.479 27.895 32.545 1.00 54.66 95 LEU A C 1
ATOM 731 O O . LEU A 1 95 ? -13.052 28.873 33.147 1.00 54.66 95 LEU A O 1
ATOM 735 N N . ILE A 1 96 ? -14.776 27.566 32.565 1.00 56.66 96 ILE A N 1
ATOM 736 C CA . ILE A 1 96 ? -15.800 28.376 33.257 1.00 56.66 96 ILE A CA 1
ATOM 737 C C . ILE A 1 96 ? -16.134 27.802 34.653 1.00 56.66 96 ILE A C 1
ATOM 739 O O . ILE A 1 96 ? -16.611 28.519 35.527 1.00 56.66 96 ILE A O 1
ATOM 743 N N . GLY A 1 97 ? -15.822 26.527 34.917 1.00 53.56 97 GLY A N 1
ATOM 744 C CA . GLY A 1 97 ? -16.164 25.842 36.174 1.00 53.56 97 GLY A CA 1
ATOM 745 C C . GLY A 1 97 ? -15.245 26.096 37.381 1.00 53.56 97 GLY A C 1
ATOM 746 O O . GLY A 1 97 ? -15.523 25.565 38.451 1.00 53.56 97 GLY A O 1
ATOM 747 N N . LEU A 1 98 ? -14.170 26.884 37.253 1.00 55.41 98 LEU A N 1
ATOM 748 C CA . LEU A 1 98 ? -13.188 27.115 38.328 1.00 55.41 98 LEU A CA 1
ATOM 749 C C . LEU A 1 98 ? -13.240 28.548 38.895 1.00 55.41 98 LEU A C 1
ATOM 751 O O . LEU A 1 98 ? -12.205 29.160 39.132 1.00 55.41 98 LEU A O 1
ATOM 755 N N . ALA A 1 99 ? -14.432 29.120 39.081 1.00 56.84 99 ALA A N 1
ATOM 756 C CA . ALA A 1 99 ? -14.565 30.453 39.689 1.00 56.84 99 ALA A CA 1
ATOM 757 C C . ALA A 1 99 ? -15.716 30.597 40.702 1.00 56.84 99 ALA A C 1
ATOM 759 O O . ALA A 1 99 ? -16.042 31.712 41.096 1.00 56.84 99 ALA A O 1
ATOM 760 N N . ILE A 1 100 ? -16.318 29.497 41.170 1.00 60.53 100 ILE A N 1
ATOM 761 C CA . ILE A 1 100 ? -17.297 29.541 42.270 1.00 60.53 100 ILE A CA 1
ATOM 762 C C . ILE A 1 100 ? -16.947 28.465 43.296 1.00 60.53 100 ILE A C 1
ATOM 764 O O . ILE A 1 100 ? -17.593 27.430 43.411 1.00 60.53 100 ILE A O 1
ATOM 768 N N . ALA A 1 101 ? -15.875 28.710 44.039 1.00 55.34 101 ALA A N 1
ATOM 769 C CA . ALA A 1 101 ? -15.644 28.077 45.325 1.00 55.34 101 ALA A CA 1
ATOM 770 C C . ALA A 1 101 ? -14.773 29.016 46.155 1.00 55.34 101 ALA A C 1
ATOM 772 O O . ALA A 1 101 ? -13.550 28.953 46.072 1.00 55.34 101 ALA A O 1
ATOM 773 N N . LYS A 1 102 ? -15.412 29.914 46.909 1.00 43.16 102 LYS A N 1
ATOM 774 C CA . LYS A 1 102 ? -15.273 30.005 48.371 1.00 43.16 102 LYS A CA 1
ATOM 775 C C . LYS A 1 102 ? -15.882 31.316 48.882 1.00 43.16 102 LYS A C 1
ATOM 777 O O . LYS A 1 102 ? -15.541 32.392 48.401 1.00 43.16 102 LYS A O 1
ATOM 782 N N . SER A 1 103 ? -16.812 31.141 49.817 1.00 43.06 103 SER A N 1
ATOM 783 C CA . SER A 1 103 ? -17.366 32.130 50.742 1.00 43.06 103 SER A CA 1
ATOM 784 C C . SER A 1 103 ? -16.308 32.727 51.664 1.00 43.06 103 SER A C 1
ATOM 786 O O . SER A 1 103 ? -15.314 32.014 51.944 1.00 43.06 103 SER A O 1
#

pLDDT: mean 74.72, std 14.75, range [43.06, 91.38]

InterPro domains:
  IPR011990 Tetratricopeptide-like helical domain superfamily [G3DSA:1.25.40.10] (6-103)
  IPR011990 Tetratricopeptide-like helical domain superfamily [SSF48452] (12-99)
  IPR016543 Mitochondria fission 1 protein [PTHR13247] (12-102)
  IPR028061 Fis1, C-terminal tetratricopeptide repeat [PF14853] (24-76)

Foldseek 3Di:
DPPLVVVLVVLVVCLVVDDPVVVLVSLQVNLVSCVVVVVLVSSLVSLVVSCVVVVPPVVSVVSNVVSVVSCVVVCVDPPPPVPPPPPDPPPPPVPPPPPDDDD

Organism: Crotalus adamanteus (NCBI:txid8729)

Secondary structure (DSSP, 8-state):
--HHHHHHHHHHHHHHHS-HHHHHHHHHHHHHHHHHTT-HHHHHHHHHHHHHH-TT-HHHHHHHHHHHHHHHHTT-S-TTGGGSSSSSSSSSSTTTSSS----

Radius of gyration: 22.41 Å; chains: 1; bounding box: 31×52×70 Å